Protein AF-A0ABD0R374-F1 (afdb_monomer_lite)

Secondary structure (DSSP, 8-state):
-TT-----PPEEETTEEESSSS--BSSHHHHHHHHHHS-GGGT-GGG---------TT--

Organism: Cirrhinus mrigala (NCBI:txid683832)

Sequence (60 aa):
KGGNNKLIKIFHRDGKYGFSDPLTFNSVVELINHYRHESLAQYNPKLDVKLLYPVSKHQQ

Radius of gyration: 12.47 Å; chains: 1; bounding box: 27×33×24 Å

Foldseek 3Di:
DPPDDDDQDWDDDPCFIDSDPPRDHNDPVRVLVCQQVDFCCVVPVVRRDGPPDDDDPVVD

Structure (mmCIF, N/CA/C/O backbone):
data_AF-A0ABD0R374-F1
#
_entry.id   AF-A0ABD0R374-F1
#
loop_
_atom_site.group_PDB
_atom_site.id
_atom_site.type_symbol
_atom_site.label_atom_id
_atom_site.label_alt_id
_atom_site.label_comp_id
_atom_site.label_asym_id
_atom_site.label_entity_id
_atom_site.label_seq_id
_atom_site.pdbx_PDB_ins_code
_atom_site.Cartn_x
_atom_site.Cartn_y
_atom_site.Cartn_z
_atom_site.occupancy
_atom_site.B_iso_or_equiv
_atom_site.auth_seq_id
_atom_site.auth_comp_id
_atom_site.auth_asym_id
_atom_site.auth_atom_id
_atom_site.pdbx_PDB_model_num
ATOM 1 N N . LYS A 1 1 ? 9.454 4.296 -9.332 1.00 59.31 1 LYS A N 1
ATOM 2 C CA . LYS A 1 1 ? 10.461 3.792 -10.304 1.00 59.31 1 LYS A CA 1
ATOM 3 C C . LYS A 1 1 ? 10.471 4.720 -11.515 1.00 59.31 1 LYS A C 1
ATOM 5 O O . LYS A 1 1 ? 9.402 4.961 -12.063 1.00 59.31 1 LYS A O 1
ATOM 10 N N . GLY A 1 2 ? 11.628 5.277 -11.881 1.00 74.25 2 GLY A N 1
ATOM 11 C CA . GLY A 1 2 ? 11.764 6.143 -13.062 1.00 74.25 2 GLY A CA 1
ATOM 12 C C . GLY A 1 2 ? 11.068 7.507 -12.963 1.00 74.25 2 GLY A C 1
ATOM 13 O O . GLY A 1 2 ? 10.414 7.903 -13.920 1.00 74.25 2 GLY A O 1
ATOM 14 N N . GLY A 1 3 ? 11.130 8.177 -11.802 1.00 82.25 3 GLY A N 1
ATOM 15 C CA . GLY A 1 3 ? 10.693 9.578 -11.634 1.00 82.25 3 GLY A CA 1
ATOM 16 C C . GLY A 1 3 ? 9.189 9.866 -11.746 1.00 82.25 3 GLY A C 1
ATOM 17 O O . GLY A 1 3 ? 8.783 11.007 -11.585 1.00 82.25 3 GLY A O 1
ATOM 18 N N . ASN A 1 4 ? 8.357 8.852 -12.001 1.00 89.50 4 ASN A N 1
ATOM 19 C CA . ASN A 1 4 ? 6.921 9.015 -12.213 1.00 89.50 4 ASN A CA 1
ATOM 20 C C . ASN A 1 4 ? 6.094 8.484 -11.040 1.00 89.50 4 ASN A C 1
ATOM 22 O O . ASN A 1 4 ? 6.354 7.384 -10.535 1.00 89.50 4 ASN A O 1
ATOM 26 N N . ASN A 1 5 ? 5.034 9.216 -10.697 1.00 91.31 5 ASN A N 1
ATOM 27 C CA . ASN A 1 5 ? 4.027 8.766 -9.743 1.00 91.31 5 ASN A CA 1
ATOM 28 C C . ASN A 1 5 ? 3.177 7.656 -10.370 1.00 91.31 5 ASN A C 1
ATOM 30 O O . ASN A 1 5 ? 2.733 7.752 -11.516 1.00 91.31 5 ASN A O 1
ATOM 34 N N . LYS A 1 6 ? 2.972 6.573 -9.621 1.00 92.25 6 LYS A N 1
ATOM 35 C CA . LYS A 1 6 ? 2.151 5.433 -10.038 1.00 92.25 6 LYS A CA 1
ATOM 36 C C . LYS A 1 6 ? 0.960 5.331 -9.100 1.00 92.25 6 LYS A C 1
ATOM 38 O O . LYS A 1 6 ? 1.141 5.163 -7.900 1.00 92.25 6 LYS A O 1
ATOM 43 N N . LEU A 1 7 ? -0.240 5.437 -9.659 1.00 94.69 7 LEU A N 1
ATOM 44 C CA . LEU A 1 7 ? -1.478 5.220 -8.922 1.00 94.69 7 LEU A CA 1
ATOM 45 C C . LEU A 1 7 ? -1.764 3.717 -8.884 1.00 94.69 7 LEU A C 1
ATOM 47 O O . LEU A 1 7 ? -1.774 3.061 -9.925 1.00 94.69 7 LEU A O 1
ATOM 51 N N . ILE A 1 8 ? -1.978 3.180 -7.685 1.00 95.12 8 ILE A N 1
ATOM 52 C CA . ILE A 1 8 ? -2.353 1.782 -7.460 1.00 95.12 8 ILE A CA 1
ATOM 53 C C . ILE A 1 8 ? -3.640 1.798 -6.642 1.00 95.12 8 ILE A C 1
ATOM 55 O O . ILE A 1 8 ? -3.696 2.421 -5.582 1.00 95.12 8 ILE A O 1
ATOM 59 N N . LYS A 1 9 ? -4.688 1.150 -7.152 1.00 96.62 9 LYS A N 1
ATOM 60 C CA . LYS A 1 9 ? -5.974 1.068 -6.461 1.00 96.62 9 LYS A CA 1
ATOM 61 C C . LYS A 1 9 ? -5.904 -0.005 -5.376 1.00 96.62 9 LYS A C 1
ATOM 63 O O . LYS A 1 9 ? -5.450 -1.113 -5.639 1.00 96.62 9 LYS A O 1
ATOM 68 N N . ILE A 1 10 ? -6.389 0.319 -4.181 1.00 98.25 10 ILE A N 1
ATOM 69 C CA . ILE A 1 10 ? -6.665 -0.670 -3.137 1.00 98.25 10 ILE A CA 1
ATOM 70 C C . ILE A 1 10 ? -8.121 -1.098 -3.299 1.00 98.25 10 ILE A C 1
ATOM 72 O O . ILE A 1 10 ? -9.027 -0.263 -3.259 1.00 98.25 10 ILE A O 1
ATOM 76 N N . PHE A 1 11 ? -8.340 -2.389 -3.513 1.00 98.25 11 PHE A N 1
ATOM 77 C CA . PHE A 1 11 ? -9.664 -2.994 -3.531 1.00 98.25 11 PHE A CA 1
ATOM 78 C C . PHE A 1 11 ? -10.065 -3.426 -2.125 1.00 98.25 11 PHE A C 1
ATOM 80 O O . PHE A 1 11 ? -9.211 -3.778 -1.312 1.00 98.25 11 PHE A O 1
ATOM 87 N N . HIS A 1 12 ? -11.370 -3.398 -1.866 1.00 98.31 12 HIS A N 1
ATOM 88 C CA . HIS A 1 12 ? -11.977 -3.862 -0.628 1.00 98.31 12 HIS A CA 1
ATOM 89 C C . HIS A 1 12 ? -13.195 -4.728 -0.959 1.00 98.31 12 HIS A C 1
ATOM 91 O O . HIS A 1 12 ? -14.073 -4.292 -1.710 1.00 98.31 12 HIS A O 1
ATOM 97 N N . ARG A 1 13 ? -13.231 -5.948 -0.420 1.00 98.12 13 ARG A N 1
ATOM 98 C CA . ARG A 1 13 ? -14.344 -6.899 -0.546 1.00 98.12 13 ARG A CA 1
ATOM 99 C C . ARG A 1 13 ? -14.326 -7.828 0.665 1.00 98.12 13 ARG A C 1
ATOM 101 O O . ARG A 1 13 ? -13.254 -8.276 1.055 1.00 98.12 13 ARG A O 1
ATOM 108 N N . ASP A 1 14 ? -15.488 -8.077 1.264 1.00 97.25 14 ASP A N 1
ATOM 109 C CA . ASP A 1 14 ? -15.667 -9.019 2.383 1.00 97.25 14 ASP A CA 1
ATOM 110 C C . ASP A 1 14 ? -14.681 -8.812 3.552 1.00 97.25 14 ASP A C 1
ATOM 112 O O . ASP A 1 14 ? -14.138 -9.758 4.117 1.00 97.25 14 ASP A O 1
ATOM 116 N N . GLY A 1 15 ? -14.403 -7.548 3.900 1.00 97.25 15 GLY A N 1
ATOM 117 C CA . GLY A 1 15 ? -13.471 -7.190 4.977 1.00 97.25 15 GLY A CA 1
ATOM 118 C C . GLY A 1 15 ? -11.989 -7.394 4.636 1.00 97.25 15 GLY A C 1
ATOM 119 O O . GLY A 1 15 ? -11.132 -7.223 5.503 1.00 97.25 15 GLY A O 1
ATOM 120 N N . LYS A 1 16 ? -11.672 -7.746 3.386 1.00 98.56 16 LYS A N 1
ATOM 121 C CA . LYS A 1 16 ? -10.311 -7.953 2.891 1.00 98.56 16 LYS A CA 1
ATOM 122 C C . LYS A 1 16 ? -9.868 -6.843 1.951 1.00 98.56 16 LYS A C 1
ATOM 124 O O . LYS A 1 16 ? -10.675 -6.257 1.231 1.00 98.56 16 LYS A O 1
ATOM 129 N N . TYR A 1 17 ? -8.562 -6.595 1.938 1.00 98.75 17 TYR A N 1
ATOM 130 C CA . TYR A 1 17 ? -7.896 -5.568 1.142 1.00 98.75 17 TYR A CA 1
ATOM 131 C C . TYR A 1 17 ? -6.800 -6.173 0.259 1.00 98.75 17 TYR A C 1
ATOM 133 O O . TYR A 1 17 ? -6.174 -7.172 0.618 1.00 98.75 17 TYR A O 1
ATOM 141 N N . GLY A 1 18 ? -6.533 -5.548 -0.888 1.00 98.06 18 GLY A N 1
ATOM 142 C CA . GLY A 1 18 ? -5.469 -5.971 -1.803 1.00 98.06 18 GLY A CA 1
ATOM 143 C C . GLY A 1 18 ? -5.385 -5.119 -3.068 1.00 98.06 18 GLY A C 1
ATOM 144 O O . GLY A 1 18 ? -6.254 -4.288 -3.329 1.00 98.06 18 GLY A O 1
ATOM 145 N N . PHE A 1 19 ? -4.327 -5.318 -3.857 1.00 96.69 19 PHE A N 1
ATOM 146 C CA . PHE A 1 19 ? -4.155 -4.652 -5.158 1.00 96.69 19 PHE A CA 1
ATOM 147 C C . PHE A 1 19 ? -4.790 -5.434 -6.319 1.00 96.69 19 PHE A C 1
ATOM 149 O O . PHE A 1 19 ? -5.138 -4.847 -7.341 1.00 96.69 19 PHE A O 1
ATOM 156 N N . SER A 1 20 ? -4.966 -6.744 -6.150 1.00 93.50 20 SER A N 1
ATOM 157 C CA . SER A 1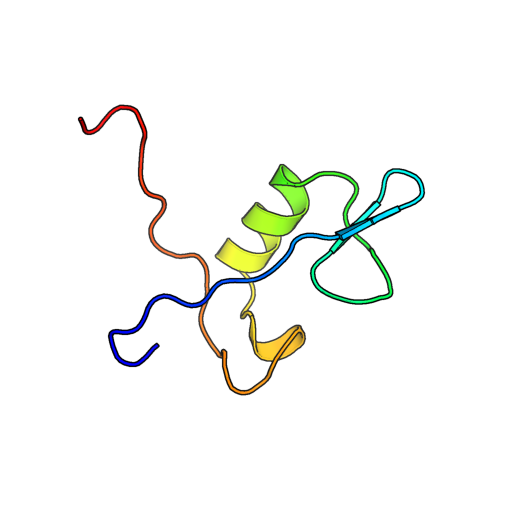 20 ? -5.605 -7.667 -7.090 1.00 93.50 20 SER A CA 1
ATOM 158 C C . SER A 1 20 ? -6.183 -8.855 -6.322 1.00 93.50 20 SER A C 1
ATOM 160 O O . SER A 1 20 ? -5.763 -9.108 -5.194 1.00 93.50 20 SER A O 1
ATOM 162 N N . ASP A 1 21 ? -7.124 -9.585 -6.920 1.00 91.69 21 ASP A N 1
ATOM 163 C CA . ASP A 1 21 ? -7.621 -10.835 -6.341 1.00 91.69 21 ASP A CA 1
ATOM 164 C C . ASP A 1 21 ? -6.505 -11.913 -6.301 1.00 91.69 21 ASP A C 1
ATOM 166 O O . ASP A 1 21 ? -5.697 -11.980 -7.234 1.00 91.69 21 ASP A O 1
ATOM 170 N N . PRO A 1 22 ? -6.452 -12.762 -5.253 1.00 94.56 22 PRO A N 1
ATOM 171 C CA . PRO A 1 22 ? -7.298 -12.724 -4.057 1.00 94.56 22 PRO A CA 1
ATOM 172 C C . PRO A 1 22 ? -6.908 -11.590 -3.088 1.00 94.56 22 PRO A C 1
ATOM 174 O O . PRO A 1 22 ? -5.729 -11.310 -2.880 1.00 94.56 22 PRO A O 1
ATOM 177 N N . LEU A 1 23 ? -7.903 -10.967 -2.442 1.00 97.56 23 LEU A N 1
ATOM 178 C CA . LEU A 1 23 ? -7.667 -9.980 -1.381 1.00 97.56 23 LEU A CA 1
ATOM 179 C C . LEU A 1 23 ? -7.310 -10.698 -0.071 1.00 97.56 23 LEU A C 1
ATOM 181 O O . LEU A 1 23 ? -8.139 -11.399 0.508 1.00 97.56 23 LEU A O 1
ATOM 185 N N . THR A 1 24 ? -6.077 -10.539 0.404 1.00 97.44 24 THR A N 1
ATOM 186 C CA . THR A 1 24 ? -5.533 -11.361 1.500 1.00 97.44 24 THR A CA 1
ATOM 187 C C . THR A 1 24 ? -5.408 -10.627 2.833 1.00 97.44 24 THR A C 1
ATOM 189 O O . THR A 1 24 ? -5.441 -11.272 3.882 1.00 97.44 24 THR A O 1
ATOM 192 N N . PHE A 1 25 ? -5.330 -9.295 2.825 1.00 98.44 25 PHE A N 1
ATOM 193 C CA . PHE A 1 25 ? -5.032 -8.500 4.020 1.00 98.44 25 PHE A CA 1
ATOM 194 C C . PHE A 1 25 ? -6.300 -8.101 4.775 1.00 98.44 25 PHE A C 1
ATOM 196 O O . PHE A 1 25 ? -7.311 -7.773 4.160 1.00 98.44 25 PHE A O 1
ATOM 203 N N . ASN A 1 26 ? -6.252 -8.075 6.107 1.00 98.44 26 ASN A N 1
ATOM 204 C CA . ASN A 1 26 ? -7.391 -7.712 6.963 1.00 98.44 26 ASN A CA 1
ATOM 205 C C . ASN A 1 26 ? -7.528 -6.198 7.165 1.00 98.44 26 ASN A C 1
ATOM 207 O O . ASN A 1 26 ? -8.545 -5.716 7.654 1.00 98.44 26 ASN A O 1
ATOM 211 N N . SER A 1 27 ? -6.496 -5.426 6.821 1.00 98.56 27 SER A N 1
ATOM 212 C CA . SER A 1 27 ? -6.527 -3.967 6.897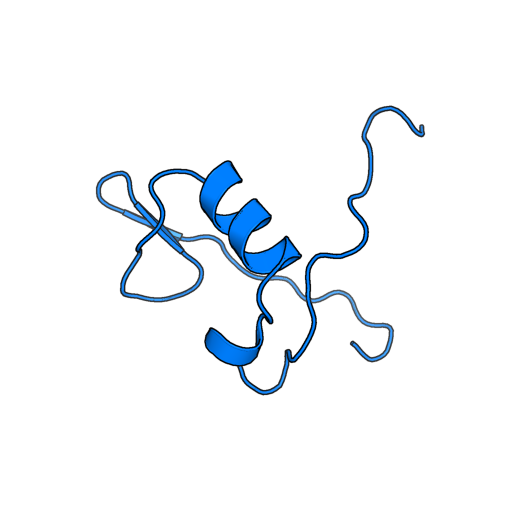 1.00 98.56 27 SER A CA 1
ATOM 213 C C . SER A 1 27 ? -5.591 -3.328 5.876 1.00 98.56 27 SER A C 1
ATOM 215 O O . SER A 1 27 ? -4.625 -3.939 5.416 1.00 98.56 27 SER A O 1
ATOM 217 N N . VAL A 1 28 ? -5.829 -2.049 5.576 1.00 98.25 28 VAL A N 1
ATOM 218 C CA . VAL A 1 28 ? -4.895 -1.237 4.781 1.00 98.25 28 VAL A CA 1
ATOM 219 C C . VAL A 1 28 ? -3.533 -1.126 5.473 1.00 98.25 28 VAL A C 1
ATOM 221 O O . VAL A 1 28 ? -2.509 -1.136 4.802 1.00 98.25 28 VAL A O 1
ATOM 224 N N . VAL A 1 29 ? -3.496 -1.064 6.807 1.00 98.25 29 VAL A N 1
ATOM 225 C CA . VAL A 1 29 ? -2.238 -0.993 7.570 1.00 98.25 29 VAL A CA 1
ATOM 226 C C . VAL A 1 29 ? -1.393 -2.246 7.348 1.00 98.25 29 VAL A C 1
ATOM 228 O O . VAL A 1 29 ? -0.199 -2.133 7.082 1.00 98.25 29 VAL A O 1
ATOM 231 N N . GLU A 1 30 ? -2.014 -3.424 7.410 1.00 98.62 30 GLU A N 1
ATOM 232 C CA . GLU A 1 30 ? -1.354 -4.709 7.159 1.00 98.62 30 GLU A CA 1
ATOM 233 C C . GLU A 1 30 ? -0.816 -4.785 5.724 1.00 98.62 30 GLU A C 1
ATOM 235 O O . GLU A 1 30 ? 0.369 -5.051 5.530 1.00 98.62 30 GLU A O 1
ATOM 240 N N . LEU A 1 31 ? -1.652 -4.442 4.735 1.00 98.38 31 LEU A N 1
ATOM 241 C CA . LEU A 1 31 ? -1.266 -4.362 3.323 1.00 98.38 31 LEU A CA 1
ATOM 242 C C . LEU A 1 31 ? -0.049 -3.448 3.123 1.00 98.38 31 LEU A C 1
ATOM 244 O O . LEU A 1 31 ? 0.934 -3.843 2.501 1.00 98.38 31 LEU A O 1
ATOM 248 N N . ILE A 1 32 ? -0.091 -2.222 3.651 1.00 98.06 32 ILE A N 1
ATOM 249 C CA . ILE A 1 32 ? 1.004 -1.266 3.478 1.00 98.06 32 ILE A CA 1
ATOM 250 C C . ILE A 1 32 ? 2.266 -1.771 4.171 1.00 98.06 32 ILE A C 1
ATOM 252 O O . ILE A 1 32 ? 3.317 -1.782 3.538 1.00 98.06 32 ILE A O 1
ATOM 256 N N . ASN A 1 33 ? 2.180 -2.234 5.421 1.00 98.00 33 ASN A N 1
ATOM 257 C CA . ASN A 1 33 ? 3.334 -2.730 6.174 1.00 98.00 33 ASN A CA 1
ATOM 258 C C . ASN A 1 33 ? 3.995 -3.951 5.525 1.00 98.00 33 ASN A C 1
ATOM 260 O O . ASN A 1 33 ? 5.225 -4.034 5.539 1.00 98.00 33 ASN A O 1
ATOM 264 N N . HIS A 1 34 ? 3.219 -4.848 4.912 1.00 97.94 34 HIS A N 1
ATOM 265 C CA . HIS A 1 34 ? 3.752 -5.958 4.117 1.00 97.94 34 HIS A CA 1
ATOM 266 C C . HIS A 1 34 ? 4.663 -5.441 3.003 1.00 97.94 34 HIS A C 1
ATOM 268 O O . HIS A 1 34 ? 5.840 -5.781 2.952 1.00 97.94 34 HIS A O 1
ATOM 274 N N . TYR A 1 35 ? 4.174 -4.505 2.187 1.00 97.44 35 TYR A N 1
ATOM 275 C CA . TYR A 1 35 ? 4.930 -3.934 1.065 1.00 97.44 35 TYR A CA 1
ATOM 276 C C . TYR A 1 35 ? 6.022 -2.923 1.458 1.00 97.44 35 TYR A C 1
ATOM 278 O O . TYR A 1 35 ? 6.744 -2.417 0.594 1.00 97.44 35 TYR A O 1
ATOM 286 N N . ARG A 1 36 ? 6.191 -2.621 2.753 1.00 97.19 36 ARG A N 1
ATOM 287 C CA . ARG A 1 36 ? 7.411 -1.959 3.256 1.00 97.19 36 ARG A CA 1
ATOM 288 C C . ARG A 1 36 ? 8.586 -2.932 3.313 1.00 97.19 36 ARG A C 1
ATOM 290 O O . ARG A 1 36 ? 9.721 -2.516 3.088 1.00 97.19 36 ARG A O 1
ATOM 297 N N . HIS A 1 37 ? 8.310 -4.207 3.580 1.00 96.69 37 HIS A N 1
ATOM 298 C CA . HIS A 1 37 ? 9.314 -5.263 3.717 1.00 96.69 37 HIS A CA 1
ATOM 299 C C . HIS A 1 37 ? 9.437 -6.102 2.444 1.00 96.69 37 HIS A C 1
ATOM 301 O O . HIS A 1 37 ? 10.551 -6.451 2.057 1.00 96.69 37 HIS A O 1
ATOM 307 N N . GLU A 1 38 ? 8.328 -6.321 1.740 1.00 97.06 38 GLU A N 1
ATOM 308 C CA . GLU A 1 38 ? 8.246 -7.116 0.520 1.00 97.06 38 GLU A CA 1
ATOM 309 C C . GLU A 1 38 ? 8.103 -6.252 -0.737 1.00 97.06 38 GLU A C 1
ATOM 311 O O . GLU A 1 38 ? 7.513 -5.171 -0.721 1.00 97.06 38 GLU A O 1
ATOM 316 N N . SER A 1 39 ? 8.657 -6.724 -1.856 1.00 97.12 39 SER A N 1
ATOM 317 C CA . SER A 1 39 ? 8.599 -5.991 -3.125 1.00 97.12 39 SER A CA 1
ATOM 318 C C . SER A 1 39 ? 7.191 -6.002 -3.726 1.00 97.12 39 SER A C 1
ATOM 320 O O . SER A 1 39 ? 6.508 -7.028 -3.716 1.00 97.12 39 SER A O 1
ATOM 322 N N . LEU A 1 40 ? 6.789 -4.889 -4.346 1.00 96.56 40 LEU A N 1
ATOM 323 C CA . LEU A 1 40 ? 5.604 -4.799 -5.208 1.00 96.56 40 LEU A CA 1
ATOM 324 C C . LEU A 1 40 ? 5.702 -5.691 -6.461 1.00 96.56 40 LEU A C 1
ATOM 326 O O . LEU A 1 40 ? 4.693 -5.872 -7.144 1.00 96.56 40 LEU A O 1
ATOM 330 N N . ALA A 1 41 ? 6.860 -6.310 -6.731 1.00 95.69 41 ALA A N 1
ATOM 331 C CA . ALA A 1 41 ? 7.036 -7.298 -7.795 1.00 95.69 41 ALA A CA 1
ATOM 332 C C . ALA A 1 41 ? 6.057 -8.479 -7.696 1.00 95.69 41 ALA A C 1
ATOM 334 O O . ALA A 1 41 ? 5.620 -8.980 -8.730 1.00 95.69 41 ALA A O 1
ATOM 335 N N . GLN A 1 42 ? 5.672 -8.878 -6.477 1.00 91.00 42 GLN A N 1
ATOM 336 C CA . GLN A 1 42 ? 4.687 -9.947 -6.246 1.00 91.00 42 GLN A CA 1
ATOM 337 C C . GLN A 1 42 ? 3.288 -9.599 -6.796 1.00 91.00 42 GLN A C 1
ATOM 339 O O . GLN A 1 42 ? 2.523 -10.491 -7.138 1.00 91.00 42 GLN A O 1
ATOM 344 N N . TYR A 1 43 ? 2.965 -8.305 -6.900 1.00 92.50 43 TYR A N 1
ATOM 345 C CA . TYR A 1 43 ? 1.750 -7.804 -7.543 1.00 92.50 43 TYR A CA 1
ATOM 346 C C . TYR A 1 43 ? 1.992 -7.519 -9.03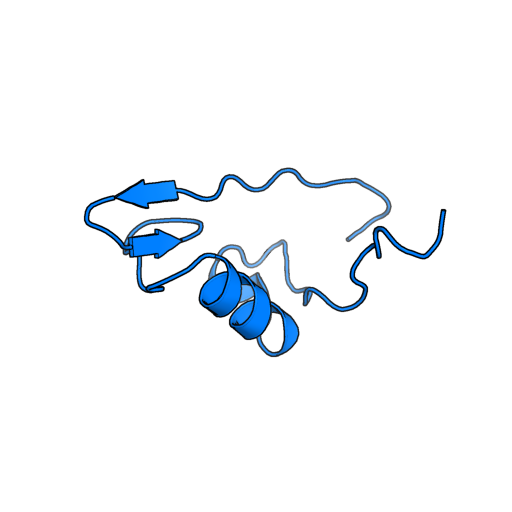3 1.00 92.50 43 TYR A C 1
ATOM 348 O O . TYR A 1 43 ? 1.184 -7.877 -9.887 1.00 92.50 43 TYR A O 1
ATOM 356 N N . ASN A 1 44 ? 3.105 -6.857 -9.365 1.00 92.50 44 ASN A N 1
ATOM 357 C CA . ASN A 1 44 ? 3.465 -6.510 -10.735 1.00 9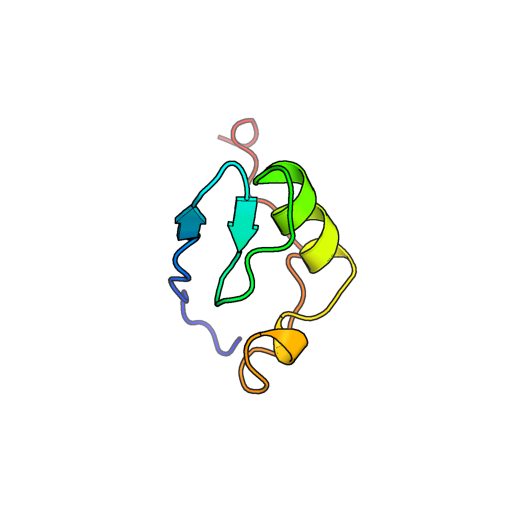2.50 44 ASN A CA 1
ATOM 358 C C . ASN A 1 44 ? 4.994 -6.496 -10.903 1.00 92.50 44 ASN A C 1
ATOM 360 O O . ASN A 1 44 ? 5.636 -5.574 -10.394 1.00 92.50 44 ASN A O 1
ATOM 364 N N . PRO A 1 45 ? 5.589 -7.407 -11.698 1.00 93.75 45 PRO A N 1
ATOM 365 C CA . PRO A 1 45 ? 7.042 -7.497 -11.882 1.00 93.75 45 PRO A CA 1
ATOM 366 C C . PRO A 1 45 ? 7.718 -6.205 -12.371 1.00 93.75 45 PRO A C 1
ATOM 368 O O . PRO A 1 45 ? 8.892 -5.957 -12.101 1.00 93.75 45 PRO A O 1
ATOM 371 N N . LYS A 1 46 ? 6.990 -5.319 -13.069 1.00 93.06 46 LYS A N 1
ATOM 372 C CA . LYS A 1 46 ? 7.534 -4.016 -13.498 1.00 93.06 46 LYS A CA 1
ATOM 373 C C . LYS A 1 46 ? 7.769 -3.068 -12.316 1.00 93.06 46 LYS A C 1
ATOM 375 O O . LYS A 1 46 ? 8.597 -2.157 -12.423 1.00 93.06 46 LYS A O 1
ATOM 380 N N . LEU A 1 47 ? 7.079 -3.293 -11.199 1.00 92.69 47 LEU A N 1
ATOM 381 C CA . LEU A 1 47 ? 7.146 -2.542 -9.949 1.00 92.69 47 LEU A CA 1
ATOM 382 C C . LEU A 1 47 ? 7.992 -3.265 -8.897 1.00 92.69 47 LEU A C 1
ATOM 384 O O . LEU A 1 47 ? 7.585 -3.376 -7.751 1.00 92.69 47 LEU A O 1
ATOM 388 N N . ASP A 1 48 ? 9.189 -3.713 -9.265 1.00 95.00 48 ASP A N 1
ATOM 389 C CA . ASP A 1 48 ? 10.142 -4.247 -8.289 1.00 95.00 48 ASP A CA 1
ATOM 390 C C . ASP A 1 48 ? 10.743 -3.139 -7.403 1.00 95.00 48 ASP A C 1
ATOM 392 O O . ASP A 1 48 ? 11.823 -2.610 -7.667 1.00 95.00 48 ASP A O 1
ATOM 396 N N . VAL A 1 49 ? 9.952 -2.688 -6.428 1.00 94.75 49 VAL A N 1
ATOM 397 C CA . VAL A 1 49 ? 10.257 -1.650 -5.437 1.00 94.75 49 VAL A CA 1
ATOM 398 C C . VAL A 1 49 ? 9.459 -1.912 -4.155 1.00 94.75 49 VAL A C 1
ATOM 400 O O . VAL A 1 49 ? 8.387 -2.513 -4.195 1.00 94.75 49 VAL A O 1
ATOM 403 N N . LYS A 1 50 ? 9.949 -1.406 -3.020 1.00 96.56 50 LYS A N 1
ATOM 404 C CA . LYS A 1 50 ? 9.260 -1.436 -1.717 1.0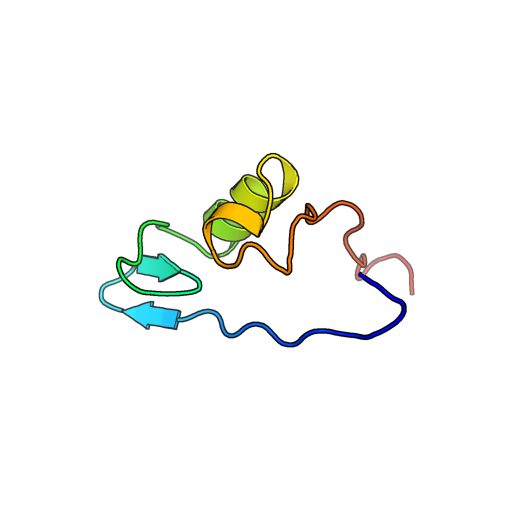0 96.56 50 LYS A CA 1
ATOM 405 C C . LYS A 1 50 ? 8.729 -0.046 -1.348 1.00 96.56 50 LYS A C 1
ATOM 407 O O . LYS A 1 50 ? 9.211 0.966 -1.865 1.00 96.56 50 LYS A O 1
ATOM 412 N N . LEU A 1 51 ? 7.771 0.027 -0.427 1.00 96.12 51 LEU A N 1
ATOM 413 C CA . LEU A 1 51 ? 7.218 1.277 0.115 1.00 96.12 51 LEU A CA 1
ATOM 414 C C . LEU A 1 51 ? 8.140 1.874 1.197 1.00 96.12 51 LEU A C 1
ATOM 416 O O . LEU A 1 51 ? 7.833 1.856 2.387 1.00 96.12 51 LEU A O 1
ATOM 420 N N . LEU A 1 52 ? 9.303 2.378 0.780 1.00 95.69 52 LEU A N 1
ATOM 421 C CA . LEU A 1 52 ? 10.394 2.749 1.692 1.00 95.69 52 LEU A CA 1
ATOM 422 C C . LEU A 1 52 ? 10.150 4.053 2.469 1.00 95.69 52 LEU A C 1
ATOM 424 O O . LEU A 1 52 ? 10.392 4.107 3.673 1.00 95.69 52 LEU A O 1
ATOM 428 N N . TYR A 1 53 ? 9.661 5.096 1.797 1.00 95.19 53 TYR A N 1
ATOM 429 C CA . TYR A 1 53 ? 9.632 6.456 2.343 1.00 95.19 53 TYR A CA 1
ATOM 430 C C . TYR A 1 53 ? 8.187 6.956 2.483 1.00 95.19 53 TYR A C 1
ATOM 432 O O . TYR A 1 53 ? 7.603 7.401 1.492 1.00 95.19 53 TYR A O 1
ATOM 440 N N . PRO A 1 54 ? 7.567 6.855 3.676 1.00 94.69 54 PRO A N 1
ATOM 441 C CA . PRO A 1 54 ? 6.236 7.405 3.899 1.00 94.69 54 PRO A CA 1
ATOM 442 C C . PRO A 1 54 ? 6.291 8.936 3.893 1.00 94.69 54 PRO A C 1
ATOM 444 O O . PRO A 1 54 ? 7.203 9.536 4.458 1.00 94.69 54 PRO A O 1
ATOM 447 N N . VAL A 1 55 ? 5.274 9.573 3.321 1.00 94.44 55 VAL A N 1
ATOM 448 C CA . VAL A 1 55 ? 5.078 11.017 3.482 1.00 94.44 55 VAL A CA 1
ATOM 449 C C . VAL A 1 55 ? 4.342 11.244 4.802 1.00 94.44 55 VAL A C 1
ATOM 451 O O . VAL A 1 55 ? 3.210 10.787 4.972 1.00 94.44 55 VAL A O 1
ATOM 454 N N . SER A 1 56 ? 4.998 11.898 5.762 1.00 93.50 56 SER A N 1
ATOM 455 C CA . SER A 1 56 ? 4.414 12.182 7.075 1.00 93.50 56 SER A CA 1
ATOM 456 C C . SER A 1 56 ? 3.525 13.420 7.027 1.00 93.50 56 SER A C 1
ATOM 458 O O . SER A 1 56 ? 3.943 14.475 6.556 1.00 93.50 56 SER A O 1
ATOM 460 N N . LYS A 1 57 ? 2.327 13.329 7.612 1.00 93.38 57 LYS A N 1
ATOM 461 C CA . LYS A 1 57 ? 1.441 14.488 7.813 1.00 93.38 57 LYS A CA 1
ATOM 462 C C . LYS A 1 57 ? 1.978 15.5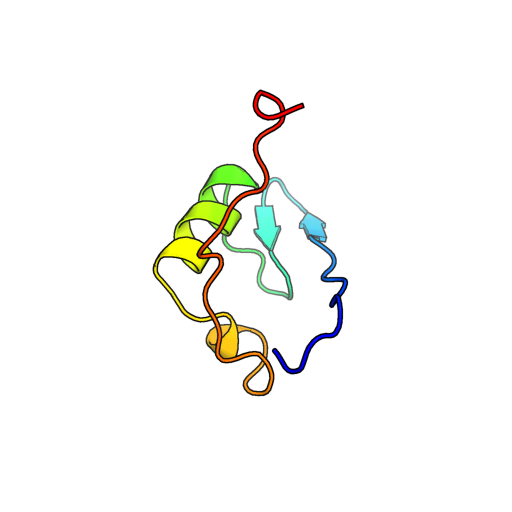14 8.822 1.00 93.38 57 LYS A C 1
ATOM 464 O O . LYS A 1 57 ? 1.449 16.611 8.897 1.00 93.38 57 LYS A O 1
ATOM 469 N N . HIS A 1 58 ? 2.979 15.142 9.623 1.00 93.06 58 HIS A N 1
ATOM 470 C CA . HIS A 1 58 ? 3.571 15.993 10.664 1.00 93.06 58 HIS A CA 1
ATOM 471 C C . HIS A 1 58 ? 4.777 16.801 10.172 1.00 93.06 58 HIS A C 1
ATOM 473 O O . HIS A 1 58 ? 5.387 17.519 10.952 1.00 93.06 58 HIS A O 1
ATOM 479 N N . GLN A 1 59 ? 5.160 16.630 8.907 1.00 78.06 59 GLN A N 1
ATOM 480 C CA . GLN A 1 59 ? 6.341 17.248 8.304 1.00 78.06 59 GLN A CA 1
ATOM 481 C C . GLN A 1 59 ? 5.950 18.407 7.367 1.00 78.06 59 GLN A C 1
ATOM 483 O O . GLN A 1 59 ? 6.636 18.669 6.382 1.00 78.06 59 GLN A O 1
ATOM 488 N N . GLN A 1 60 ? 4.807 19.039 7.655 1.00 55.03 60 GLN A N 1
ATOM 489 C CA . GLN A 1 60 ? 4.245 20.206 6.971 1.00 55.03 60 GLN A CA 1
ATOM 490 C C . GLN A 1 60 ? 4.380 21.433 7.866 1.00 55.03 60 GLN A C 1
ATOM 492 O O . GLN A 1 60 ? 4.125 21.278 9.082 1.00 55.03 60 GLN A O 1
#

pLDDT: mean 93.69, std 8.17, range [55.03, 98.75]

InterPro domains:
  IPR036860 SH2 domain superfamily [G3DSA:3.30.505.10] (1-60)
  IPR036860 SH2 domain superfamily [SSF55550] (3-57)